Protein AF-A0A7W0LE06-F1 (afdb_monomer_lite)

Radius of gyration: 13.5 Å; chains: 1; bounding box: 28×25×32 Å

Secondary structure (DSSP, 8-state):
-HHHHHHHHHH--------TTTS-HHHHHHHHHHHHHPPP--THHHHHHHHHHHHHHT-

pLDDT: mean 97.45, std 4.28, range [65.81, 98.81]

Foldseek 3Di:
DVVLLCCCQQQVDPDDDDDPVPADPVRVVVSVVNNVPRHHNDDVSVVVNVVVVVVVVVD

Structure (mmCIF, N/CA/C/O backbone):
data_AF-A0A7W0LE06-F1
#
_entry.id   AF-A0A7W0LE06-F1
#
loop_
_atom_site.group_PDB
_atom_site.id
_atom_site.type_symbol
_atom_site.label_atom_id
_atom_site.label_alt_id
_atom_site.label_comp_id
_atom_site.label_asym_id
_atom_site.label_entity_id
_atom_site.label_seq_id
_atom_site.pdbx_PDB_ins_code
_atom_site.Cartn_x
_atom_site.Cartn_y
_atom_site.Cartn_z
_atom_site.occupancy
_atom_site.B_iso_or_equiv
_atom_site.auth_seq_id
_atom_site.auth_comp_id
_atom_site.auth_asym_id
_atom_site.auth_atom_id
_atom_site.pdbx_PDB_model_num
ATOM 1 N N . LEU A 1 1 ? 10.736 0.098 -1.645 1.00 96.06 1 LEU A N 1
ATOM 2 C CA . LEU A 1 1 ? 10.334 -1.191 -1.026 1.00 96.06 1 LEU A CA 1
ATOM 3 C C . LEU A 1 1 ? 9.955 -1.062 0.450 1.00 96.06 1 LEU A C 1
ATOM 5 O O . LEU A 1 1 ? 8.812 -1.352 0.775 1.00 96.06 1 LEU A O 1
ATOM 9 N N . TYR A 1 2 ? 10.848 -0.588 1.331 1.00 98.12 2 TYR A N 1
ATOM 10 C CA . TYR A 1 2 ? 10.575 -0.472 2.777 1.00 98.12 2 TYR A CA 1
ATOM 11 C C . TYR A 1 2 ? 9.249 0.237 3.108 1.00 98.12 2 TYR A C 1
ATOM 13 O O . TYR A 1 2 ? 8.387 -0.351 3.754 1.00 98.12 2 TYR A O 1
ATOM 21 N N . THR A 1 3 ? 9.039 1.455 2.599 1.00 98.06 3 THR A N 1
ATOM 22 C CA . THR A 1 3 ? 7.826 2.242 2.887 1.00 98.06 3 THR A CA 1
ATOM 23 C C . THR A 1 3 ? 6.544 1.549 2.428 1.00 98.06 3 THR A C 1
ATOM 25 O O . THR A 1 3 ? 5.550 1.580 3.144 1.00 98.06 3 THR A O 1
ATOM 28 N N . ALA A 1 4 ? 6.568 0.875 1.274 1.00 98.38 4 ALA A N 1
ATOM 29 C CA . ALA A 1 4 ? 5.417 0.129 0.773 1.00 98.38 4 ALA A CA 1
ATOM 30 C C . ALA A 1 4 ? 5.037 -1.012 1.729 1.00 98.38 4 ALA A C 1
ATOM 32 O O . ALA A 1 4 ? 3.881 -1.107 2.135 1.00 98.38 4 ALA A O 1
ATOM 33 N N . ARG A 1 5 ? 6.023 -1.796 2.185 1.00 98.62 5 ARG A N 1
ATOM 34 C CA . ARG A 1 5 ? 5.812 -2.840 3.197 1.00 98.62 5 ARG A CA 1
ATOM 35 C C . ARG A 1 5 ? 5.258 -2.263 4.498 1.00 98.62 5 ARG A C 1
ATOM 37 O O . ARG A 1 5 ? 4.220 -2.712 4.960 1.00 98.62 5 ARG A O 1
ATOM 44 N N . MET A 1 6 ? 5.901 -1.232 5.051 1.00 98.56 6 MET A N 1
ATOM 45 C CA . MET A 1 6 ? 5.459 -0.607 6.305 1.00 98.56 6 MET A CA 1
ATOM 46 C C . MET A 1 6 ? 4.045 -0.032 6.198 1.00 98.56 6 MET A C 1
ATOM 48 O O . MET A 1 6 ? 3.279 -0.131 7.151 1.00 98.56 6 MET A O 1
ATOM 52 N N . SER A 1 7 ? 3.671 0.526 5.041 1.00 98.56 7 SER A N 1
ATOM 53 C CA . SER A 1 7 ? 2.314 1.039 4.831 1.00 98.56 7 SER A CA 1
ATOM 54 C C . SER A 1 7 ? 1.249 -0.055 4.960 1.00 98.56 7 SER A C 1
ATOM 56 O O . SER A 1 7 ? 0.195 0.196 5.538 1.00 98.56 7 SER A O 1
ATOM 58 N N . ARG A 1 8 ? 1.533 -1.283 4.506 1.00 98.38 8 ARG A N 1
ATOM 59 C CA . ARG A 1 8 ? 0.635 -2.432 4.678 1.00 98.38 8 ARG A CA 1
ATOM 60 C C . ARG A 1 8 ? 0.740 -3.030 6.068 1.00 98.38 8 ARG A C 1
ATOM 62 O O . ARG A 1 8 ? -0.277 -3.129 6.736 1.00 98.38 8 ARG A O 1
ATOM 69 N N . GLU A 1 9 ? 1.946 -3.363 6.533 1.00 98.56 9 GLU A N 1
ATOM 70 C CA . GLU A 1 9 ? 2.157 -4.037 7.824 1.00 98.56 9 GLU A CA 1
ATOM 71 C C . GLU A 1 9 ? 1.643 -3.218 9.010 1.00 98.56 9 GLU A C 1
ATOM 73 O O . GLU A 1 9 ? 1.101 -3.791 9.953 1.00 98.56 9 GLU A O 1
ATOM 78 N N . HIS A 1 10 ? 1.815 -1.893 8.982 1.00 98.56 10 HIS A N 1
ATOM 79 C CA . HIS A 1 10 ? 1.567 -1.040 10.144 1.00 98.56 10 HIS A CA 1
ATOM 80 C C . HIS A 1 10 ? 0.345 -0.137 10.030 1.00 98.56 10 HIS A C 1
ATOM 82 O O . HIS A 1 10 ? -0.177 0.264 11.068 1.00 98.56 10 HIS A O 1
ATOM 88 N N . ASN A 1 11 ? -0.079 0.220 8.819 1.00 98.38 11 ASN A N 1
ATOM 89 C CA . ASN A 1 11 ? -1.144 1.209 8.636 1.00 98.38 11 ASN A CA 1
ATOM 90 C C . ASN A 1 11 ? -2.382 0.620 7.959 1.00 98.38 11 ASN A C 1
ATOM 92 O O . ASN A 1 11 ? -3.331 1.360 7.734 1.00 98.38 11 ASN A O 1
ATOM 96 N N . ASP A 1 12 ? -2.344 -0.664 7.592 1.00 98.38 12 ASP A N 1
ATOM 97 C CA . ASP A 1 12 ? -3.367 -1.324 6.779 1.00 98.38 12 ASP A CA 1
ATOM 98 C C . ASP A 1 12 ? -3.791 -0.496 5.552 1.00 98.38 12 ASP A C 1
ATOM 100 O O . ASP A 1 12 ? -4.963 -0.406 5.198 1.00 98.38 12 ASP A O 1
ATOM 104 N N . ALA A 1 13 ? -2.822 0.156 4.896 1.00 98.44 13 ALA A N 1
ATOM 105 C CA . ALA A 1 13 ? -3.108 1.051 3.781 1.00 98.44 13 ALA A CA 1
ATOM 106 C C . ALA A 1 13 ? -3.884 0.311 2.680 1.00 98.44 13 ALA A C 1
ATOM 108 O O . ALA A 1 13 ? -3.418 -0.714 2.190 1.00 98.44 13 ALA A O 1
ATOM 109 N N . ASN A 1 14 ? -5.042 0.826 2.277 1.00 97.88 14 ASN A N 1
ATOM 110 C CA . ASN A 1 14 ? -5.917 0.217 1.266 1.00 97.88 14 ASN A CA 1
ATOM 111 C C . ASN A 1 14 ? -5.758 0.838 -0.135 1.00 97.88 14 ASN A C 1
ATOM 113 O O . ASN A 1 14 ? -6.294 0.315 -1.109 1.00 97.88 14 ASN A O 1
ATOM 117 N N . VAL A 1 15 ? -4.983 1.919 -0.247 1.00 98.44 15 VAL A N 1
ATOM 118 C CA . VAL A 1 15 ? -4.639 2.587 -1.505 1.00 98.44 15 VAL A CA 1
ATOM 119 C C . VAL A 1 15 ? -3.125 2.774 -1.578 1.00 98.44 15 VAL A C 1
ATOM 121 O O . VAL A 1 15 ? -2.497 3.243 -0.626 1.00 98.44 15 VAL A O 1
ATOM 124 N N . LEU A 1 16 ? -2.542 2.426 -2.726 1.00 98.38 16 LEU A N 1
ATOM 125 C CA . LEU A 1 16 ? -1.143 2.676 -3.059 1.00 98.38 16 LEU A CA 1
ATOM 126 C C . LEU A 1 16 ? -1.059 3.805 -4.089 1.00 98.38 16 LEU A C 1
ATOM 128 O O . LEU A 1 16 ? -1.599 3.692 -5.186 1.00 98.38 16 LEU A O 1
ATOM 132 N N . SER A 1 17 ? -0.315 4.857 -3.758 1.00 98.19 17 SER A N 1
ATOM 133 C CA . SER A 1 17 ? -0.043 5.977 -4.662 1.00 98.19 17 SER A CA 1
ATOM 134 C C . SER A 1 17 ? 1.437 6.018 -5.022 1.00 98.19 17 SER A C 1
ATOM 136 O O . SER A 1 17 ? 2.299 5.930 -4.147 1.00 98.19 17 SER A O 1
ATOM 138 N N . MET A 1 18 ? 1.743 6.176 -6.310 1.00 98.12 18 MET A N 1
ATOM 139 C CA . MET A 1 18 ? 3.111 6.248 -6.829 1.00 98.12 18 MET A CA 1
ATOM 140 C C . MET A 1 18 ? 3.251 7.397 -7.828 1.00 98.12 18 MET A C 1
ATOM 142 O O . MET A 1 18 ? 2.337 7.688 -8.598 1.00 98.12 18 MET A O 1
ATOM 146 N N . GLY A 1 19 ? 4.410 8.056 -7.8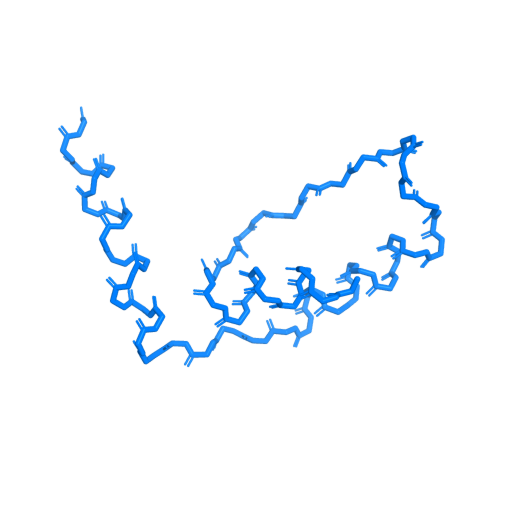32 1.00 97.88 19 GLY A N 1
ATOM 147 C CA . GLY A 1 19 ? 4.703 9.128 -8.781 1.00 97.88 19 G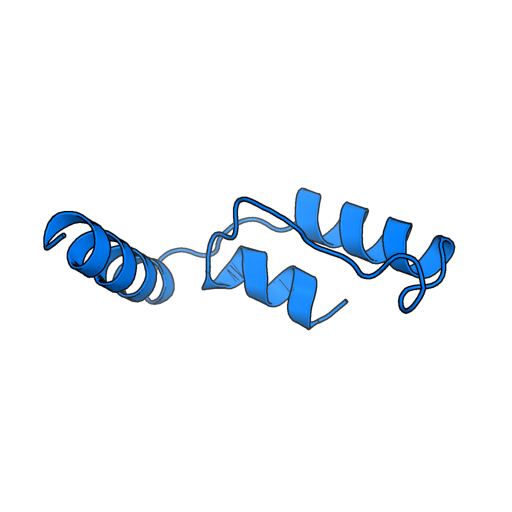LY A CA 1
ATOM 148 C C . GLY A 1 19 ? 5.229 8.576 -10.103 1.00 97.88 19 GLY A C 1
ATOM 149 O O . GLY A 1 19 ? 6.363 8.107 -10.152 1.00 97.88 19 GLY A O 1
ATOM 150 N N . GLY A 1 20 ? 4.462 8.706 -11.190 1.00 97.38 20 GLY A N 1
ATOM 151 C CA . GLY A 1 20 ? 4.838 8.164 -12.508 1.00 97.38 20 GLY A CA 1
ATOM 152 C C . GLY A 1 20 ? 6.089 8.783 -13.150 1.00 97.38 20 GLY A C 1
ATOM 153 O O . GLY A 1 20 ? 6.661 8.201 -14.061 1.00 97.38 20 GLY A O 1
ATOM 154 N N . ARG A 1 21 ? 6.542 9.950 -12.672 1.00 97.69 21 ARG A N 1
ATOM 155 C CA . ARG A 1 21 ? 7.818 10.576 -13.083 1.00 97.69 21 ARG A CA 1
ATOM 156 C C . ARG A 1 21 ? 8.956 10.367 -12.079 1.00 97.69 21 ARG A C 1
ATOM 158 O O . ARG A 1 21 ? 10.047 10.879 -12.289 1.00 97.69 21 ARG A O 1
ATOM 165 N N . ILE A 1 22 ? 8.682 9.683 -10.970 1.00 98.00 22 ILE A N 1
ATOM 166 C CA . ILE A 1 22 ? 9.607 9.517 -9.841 1.00 98.00 22 ILE A CA 1
ATOM 167 C C . ILE A 1 22 ? 10.048 8.061 -9.718 1.00 98.00 22 ILE A C 1
ATOM 169 O O . ILE A 1 22 ? 11.218 7.783 -9.476 1.00 98.00 22 ILE A O 1
ATOM 173 N N . VAL A 1 23 ? 9.113 7.126 -9.880 1.00 97.75 23 VAL A N 1
ATOM 174 C CA . VAL A 1 23 ? 9.364 5.694 -9.729 1.00 97.75 23 VAL A CA 1
ATOM 175 C C . VAL A 1 23 ? 9.562 5.080 -11.110 1.00 97.75 23 VAL A C 1
ATOM 177 O O . VAL A 1 23 ? 8.676 5.158 -11.958 1.00 97.75 23 VAL A O 1
ATOM 180 N N . ALA A 1 24 ? 10.727 4.473 -11.339 1.00 98.00 24 ALA A N 1
ATOM 181 C CA . ALA A 1 24 ? 10.992 3.737 -12.572 1.00 98.00 24 ALA A CA 1
ATOM 182 C C . AL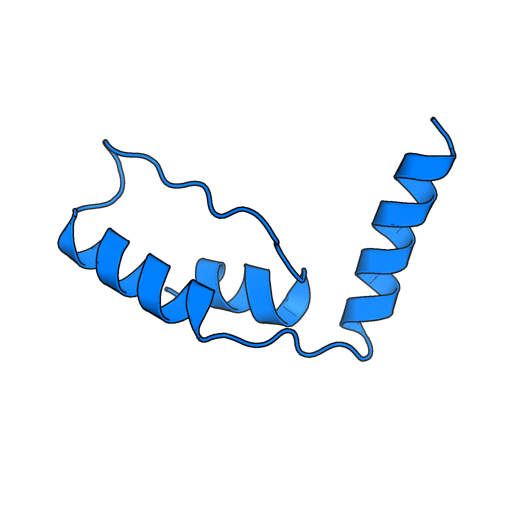A A 1 24 ? 10.055 2.514 -12.692 1.00 98.00 24 ALA A C 1
ATOM 184 O O . ALA A 1 24 ? 9.768 1.899 -11.663 1.00 98.00 24 ALA A O 1
ATOM 185 N N . PRO A 1 25 ? 9.627 2.109 -13.907 1.00 97.69 25 PRO A N 1
ATOM 186 C CA . PRO A 1 25 ? 8.637 1.041 -14.089 1.00 97.69 25 PRO A CA 1
ATOM 187 C C . PRO A 1 25 ? 8.970 -0.270 -13.363 1.00 97.69 25 PRO A C 1
ATOM 189 O O . PRO A 1 25 ? 8.150 -0.755 -12.596 1.00 97.69 25 PRO A O 1
ATOM 192 N N . GLY A 1 26 ? 10.200 -0.781 -13.491 1.00 98.19 26 GLY A N 1
ATOM 193 C CA . GLY A 1 26 ? 10.590 -2.023 -12.807 1.00 98.19 26 GLY A CA 1
ATOM 194 C C . GLY A 1 26 ? 10.523 -1.923 -11.277 1.00 98.19 26 GLY A C 1
ATOM 195 O O . GLY A 1 26 ? 10.041 -2.832 -10.611 1.00 98.19 26 GLY A O 1
ATOM 196 N N . LEU A 1 27 ? 10.914 -0.777 -10.706 1.00 98.38 27 LEU A N 1
ATOM 197 C CA . LEU A 1 27 ? 10.777 -0.546 -9.265 1.00 98.38 27 LEU A CA 1
ATOM 198 C C . LEU A 1 27 ? 9.303 -0.399 -8.850 1.00 98.38 27 LEU A C 1
ATOM 200 O O . LEU A 1 27 ? 8.945 -0.782 -7.738 1.00 98.38 27 LEU A O 1
ATOM 204 N N . ALA A 1 28 ? 8.450 0.158 -9.714 1.00 98.50 28 ALA A N 1
ATOM 205 C CA . ALA A 1 28 ? 7.015 0.252 -9.463 1.00 98.50 28 ALA A CA 1
ATOM 206 C C . ALA A 1 28 ? 6.369 -1.141 -9.404 1.00 98.50 28 ALA A C 1
ATOM 208 O O . ALA A 1 28 ? 5.585 -1.390 -8.490 1.00 98.50 28 ALA A O 1
ATOM 209 N N . ASP A 1 29 ? 6.759 -2.056 -10.297 1.00 98.56 29 ASP A N 1
ATOM 210 C CA . ASP A 1 29 ? 6.299 -3.449 -10.286 1.00 98.56 29 ASP A CA 1
ATOM 211 C C . ASP A 1 29 ? 6.718 -4.168 -8.995 1.00 98.56 29 ASP A C 1
ATOM 213 O O . ASP A 1 29 ? 5.895 -4.811 -8.340 1.00 98.56 29 ASP A O 1
ATOM 217 N N . GLU A 1 30 ? 7.972 -3.999 -8.561 1.00 98.62 30 GLU A N 1
ATOM 218 C CA . GLU A 1 30 ? 8.449 -4.568 -7.294 1.00 98.62 30 GLU A CA 1
ATOM 219 C C . GLU A 1 30 ? 7.716 -3.986 -6.076 1.00 98.62 30 GLU A C 1
ATOM 221 O O . GLU A 1 30 ? 7.362 -4.713 -5.143 1.00 98.62 30 GLU A O 1
ATOM 226 N N . ILE A 1 31 ? 7.476 -2.669 -6.064 1.00 98.75 31 ILE A N 1
ATOM 227 C CA . ILE A 1 31 ? 6.707 -2.003 -5.007 1.00 98.75 31 ILE A CA 1
ATOM 228 C C . ILE A 1 31 ? 5.280 -2.550 -4.965 1.00 98.75 31 ILE A C 1
ATOM 230 O O . ILE A 1 31 ? 4.795 -2.862 -3.876 1.00 98.75 31 ILE A O 1
ATOM 234 N N . LEU A 1 32 ? 4.629 -2.676 -6.123 1.00 98.62 32 LEU A N 1
ATOM 235 C CA . LEU A 1 32 ? 3.263 -3.171 -6.247 1.00 98.62 32 LEU A CA 1
ATOM 236 C C . LEU A 1 32 ? 3.153 -4.618 -5.762 1.00 98.62 32 LEU A C 1
ATOM 238 O O . LEU A 1 32 ? 2.311 -4.914 -4.916 1.00 98.62 32 LEU A O 1
ATOM 242 N N . ALA A 1 33 ? 4.028 -5.503 -6.243 1.00 98.75 33 ALA A N 1
ATOM 243 C CA . ALA A 1 33 ? 4.042 -6.907 -5.848 1.00 98.75 33 ALA A CA 1
ATOM 244 C C . ALA A 1 33 ? 4.267 -7.066 -4.336 1.00 98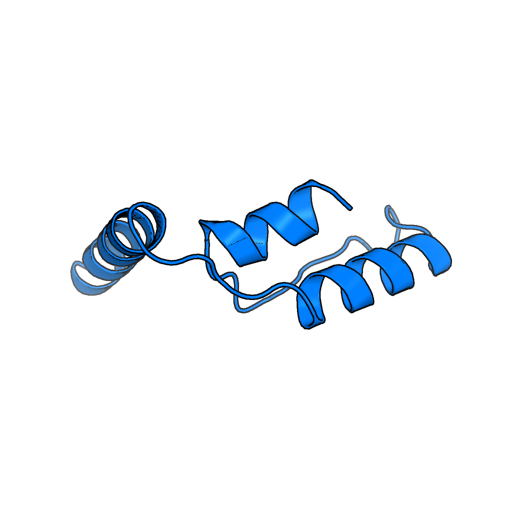.75 33 ALA A C 1
ATOM 246 O O . ALA A 1 33 ? 3.542 -7.808 -3.665 1.00 98.75 33 ALA A O 1
ATOM 247 N N . LEU A 1 34 ? 5.228 -6.324 -3.772 1.00 98.81 34 LEU A N 1
ATOM 248 C CA . LEU A 1 34 ? 5.478 -6.325 -2.333 1.00 98.81 34 LEU A CA 1
ATOM 249 C C . LEU A 1 34 ? 4.260 -5.816 -1.554 1.00 98.81 34 LEU A C 1
ATOM 251 O O . LEU A 1 34 ? 3.860 -6.443 -0.581 1.00 98.81 34 LEU A O 1
ATOM 255 N N . TRP A 1 35 ? 3.656 -4.703 -1.967 1.00 98.75 35 TRP A N 1
ATOM 256 C CA . TRP A 1 35 ? 2.505 -4.115 -1.280 1.00 98.75 35 TRP A CA 1
ATOM 257 C C . TRP A 1 35 ? 1.284 -5.048 -1.303 1.00 98.75 35 TRP A C 1
ATOM 259 O O . TRP A 1 35 ? 0.676 -5.283 -0.264 1.00 98.75 35 TRP A O 1
ATOM 269 N N . LEU A 1 36 ? 0.972 -5.666 -2.445 1.00 98.62 36 LEU A N 1
ATOM 270 C CA . LEU A 1 36 ? -0.153 -6.604 -2.564 1.00 98.62 36 LEU A CA 1
ATOM 271 C C . LEU A 1 36 ? 0.024 -7.878 -1.726 1.00 98.62 36 LEU A C 1
ATOM 273 O O . LEU A 1 36 ? -0.949 -8.405 -1.195 1.00 98.62 36 LEU A O 1
ATOM 277 N N . SER A 1 37 ? 1.255 -8.376 -1.607 1.00 98.56 37 SER A N 1
ATOM 278 C CA . SER A 1 37 ? 1.562 -9.612 -0.871 1.00 98.56 37 SER A CA 1
ATOM 279 C C . SER A 1 37 ? 1.804 -9.406 0.625 1.00 98.56 37 SER A C 1
ATOM 281 O O . SER A 1 37 ? 1.832 -10.378 1.377 1.00 98.56 37 SER A O 1
ATOM 283 N N . THR A 1 38 ? 1.985 -8.163 1.074 1.00 98.69 38 THR A N 1
ATOM 284 C CA . THR A 1 38 ? 2.267 -7.856 2.478 1.00 98.69 38 THR A CA 1
ATOM 285 C C . THR A 1 38 ? 0.966 -7.833 3.297 1.00 98.69 38 THR A C 1
ATOM 287 O O . THR A 1 38 ? 0.114 -6.966 3.062 1.00 98.69 38 THR A O 1
ATOM 290 N N . PRO A 1 39 ? 0.794 -8.733 4.285 1.00 98.44 39 PRO A N 1
ATOM 291 C CA . PRO A 1 39 ? -0.367 -8.712 5.165 1.00 98.44 39 PRO A CA 1
ATOM 292 C C . PRO A 1 39 ? -0.251 -7.611 6.226 1.00 98.44 39 PRO A C 1
ATOM 294 O O . PRO A 1 39 ? 0.844 -7.209 6.627 1.00 98.44 39 PRO A O 1
ATOM 297 N N . PHE A 1 40 ? -1.394 -7.153 6.729 1.00 98.69 40 PHE A N 1
ATOM 298 C CA . PHE A 1 40 ? -1.430 -6.271 7.891 1.00 98.69 40 PHE A CA 1
ATOM 299 C C . PHE A 1 40 ? -1.092 -7.046 9.174 1.00 98.69 40 PHE A C 1
ATOM 301 O O . PHE A 1 40 ? -1.591 -8.152 9.381 1.00 98.69 40 PHE A O 1
ATOM 308 N N . GLN A 1 41 ? -0.250 -6.477 10.046 1.00 98.19 41 GLN A N 1
ATOM 309 C CA . GLN A 1 41 ? 0.207 -7.159 11.268 1.00 98.19 41 GLN A CA 1
ATOM 310 C C . GLN A 1 41 ? -0.762 -7.028 12.451 1.00 98.19 41 GLN A C 1
ATOM 312 O O . GLN A 1 41 ? -0.644 -7.779 13.420 1.00 98.19 41 GLN A O 1
ATOM 317 N N . GLY A 1 42 ? -1.698 -6.075 12.422 1.00 96.88 42 GLY A N 1
ATOM 318 C CA . GLY A 1 42 ? -2.630 -5.856 13.528 1.00 96.88 42 GLY A CA 1
ATOM 319 C C . GLY A 1 42 ? -1.933 -5.543 14.863 1.00 96.88 42 GLY A C 1
ATOM 320 O O . GLY A 1 42 ? -0.954 -4.794 14.938 1.00 96.88 42 GLY A O 1
ATOM 321 N N . GLY A 1 43 ? -2.466 -6.071 15.968 1.00 97.25 43 GLY A N 1
ATOM 322 C CA . GLY A 1 43 ? -1.900 -5.880 17.308 1.00 97.25 43 GLY A CA 1
ATOM 323 C C . GLY A 1 43 ? -1.823 -4.403 17.714 1.00 97.25 43 GLY A C 1
ATOM 324 O O . GLY A 1 43 ? -2.821 -3.684 17.698 1.00 97.25 43 GLY A O 1
ATOM 325 N N . ARG A 1 44 ? -0.625 -3.916 18.070 1.00 97.75 44 ARG A N 1
ATOM 326 C CA . ARG A 1 44 ? -0.422 -2.494 18.425 1.00 97.75 44 ARG A CA 1
ATOM 327 C C . ARG A 1 44 ? -0.769 -1.533 17.280 1.00 97.75 44 ARG A C 1
ATOM 329 O O . ARG A 1 44 ? -1.044 -0.366 17.543 1.00 97.75 44 ARG A O 1
ATOM 336 N N . HIS A 1 45 ? -0.712 -2.007 16.036 1.00 98.25 45 HIS A N 1
ATOM 337 C CA . HIS A 1 45 ? -0.971 -1.205 14.848 1.00 98.25 45 HIS A CA 1
ATOM 338 C C . HIS A 1 45 ? -2.467 -0.958 14.654 1.00 98.25 45 HIS A C 1
ATOM 340 O O . HIS A 1 45 ? -2.845 0.171 14.358 1.00 98.25 45 HIS A O 1
ATOM 346 N N . GLN A 1 46 ? -3.312 -1.949 14.967 1.00 98.56 46 GLN A N 1
ATOM 347 C CA . GLN A 1 46 ? -4.771 -1.793 14.942 1.00 98.56 46 GLN A CA 1
ATOM 348 C C . GLN A 1 46 ? -5.220 -0.631 15.830 1.00 98.56 46 GLN A C 1
ATOM 350 O O . GLN A 1 46 ? -5.950 0.235 15.374 1.00 98.56 46 GLN A O 1
ATOM 355 N N . ARG A 1 47 ? -4.675 -0.525 17.051 1.00 98.12 47 ARG A N 1
ATOM 356 C CA . ARG A 1 47 ? -5.015 0.575 17.973 1.00 98.12 47 ARG A CA 1
ATOM 357 C C . ARG A 1 47 ? -4.782 1.962 17.367 1.00 98.12 47 ARG A C 1
ATOM 359 O O . ARG A 1 47 ? -5.488 2.898 17.712 1.00 98.12 47 ARG A O 1
ATOM 366 N N . ARG A 1 48 ? -3.766 2.114 16.511 1.00 98.19 48 ARG A N 1
ATOM 367 C CA . ARG A 1 48 ? -3.452 3.389 15.846 1.00 98.19 48 ARG A CA 1
ATOM 368 C C . ARG A 1 48 ? -4.370 3.638 14.654 1.00 98.19 48 ARG A C 1
ATOM 370 O O . ARG A 1 48 ? -4.779 4.773 14.451 1.00 98.19 48 ARG A O 1
ATOM 377 N N . VAL A 1 49 ? -4.707 2.591 13.901 1.00 98.25 49 VAL A N 1
ATOM 378 C CA . VAL A 1 49 ? -5.719 2.667 12.838 1.00 98.25 49 VAL A CA 1
ATOM 379 C C . VAL A 1 49 ? -7.065 3.086 13.436 1.00 98.25 49 VAL A C 1
ATOM 381 O O . VAL A 1 49 ? -7.662 4.041 12.957 1.00 98.25 49 VAL A O 1
ATOM 384 N N . ASP A 1 50 ? -7.481 2.484 14.552 1.00 98.12 50 ASP A N 1
ATOM 385 C CA . ASP A 1 50 ? -8.735 2.824 15.239 1.00 98.12 50 ASP A CA 1
ATOM 386 C C . ASP A 1 50 ? -8.781 4.295 15.681 1.00 98.12 50 ASP A C 1
ATOM 388 O O . ASP A 1 50 ? -9.825 4.935 15.588 1.00 98.12 50 ASP A O 1
ATOM 392 N N . GLN A 1 51 ? -7.649 4.861 16.119 1.00 97.81 51 GLN A N 1
ATOM 393 C CA . GLN A 1 51 ? -7.550 6.288 16.448 1.00 97.81 51 GLN A CA 1
ATOM 394 C C . GLN A 1 51 ? -7.799 7.184 15.228 1.00 97.81 51 GLN A C 1
ATOM 396 O O . GLN A 1 51 ? -8.451 8.215 15.365 1.00 97.81 51 GLN A O 1
ATOM 401 N N . ILE A 1 52 ? -7.302 6.799 14.047 1.00 97.81 52 ILE A N 1
ATOM 402 C CA . ILE A 1 52 ? -7.560 7.525 12.794 1.00 97.81 52 ILE A CA 1
ATOM 403 C C . ILE A 1 52 ? -9.051 7.436 12.445 1.00 97.81 52 ILE A C 1
ATOM 405 O O . ILE A 1 52 ? -9.677 8.469 12.220 1.00 97.81 52 ILE A O 1
ATOM 409 N N . MET A 1 53 ? -9.635 6.234 12.494 1.00 97.38 53 MET A N 1
ATOM 410 C CA . MET A 1 53 ? -11.064 6.024 12.222 1.00 97.38 53 MET A CA 1
ATOM 411 C C . MET A 1 53 ? -11.961 6.813 13.186 1.00 97.38 53 MET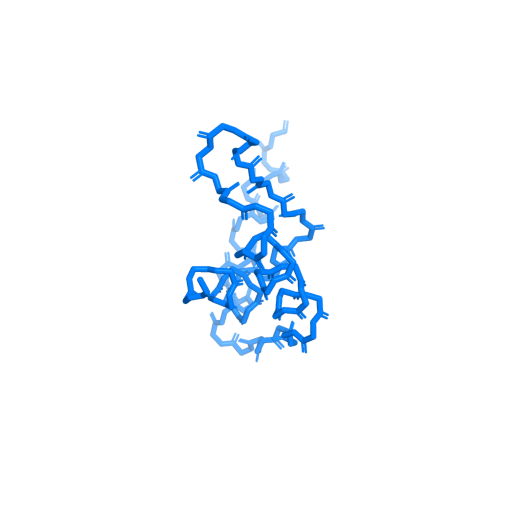 A C 1
ATOM 413 O O . MET A 1 53 ? -13.031 7.284 12.811 1.00 97.38 53 MET A O 1
ATOM 417 N N . GLU A 1 54 ? -11.550 6.966 14.444 1.00 98.06 54 GLU A N 1
ATOM 418 C CA . GLU A 1 54 ? -12.307 7.742 15.424 1.00 98.06 54 GLU A CA 1
ATOM 419 C C . GLU A 1 54 ? -12.293 9.245 15.113 1.00 98.06 54 GLU A C 1
ATOM 421 O O . GLU A 1 54 ? -13.316 9.908 15.269 1.00 98.06 54 GLU A O 1
ATOM 426 N N . ILE A 1 55 ? -11.179 9.781 14.600 1.00 97.88 55 ILE A N 1
ATOM 427 C CA . ILE A 1 55 ? -11.109 11.172 14.121 1.00 97.88 55 ILE A CA 1
ATOM 428 C C . ILE A 1 55 ? -12.063 11.388 12.936 1.00 97.88 55 ILE A C 1
ATOM 430 O O . ILE A 1 55 ? -12.676 12.450 12.832 1.00 97.88 55 ILE A O 1
ATOM 434 N N . GLU A 1 56 ? -12.208 10.400 12.050 1.00 96.38 56 GLU A N 1
ATOM 435 C CA . GLU A 1 56 ? -13.120 10.478 10.901 1.00 96.38 56 GLU A CA 1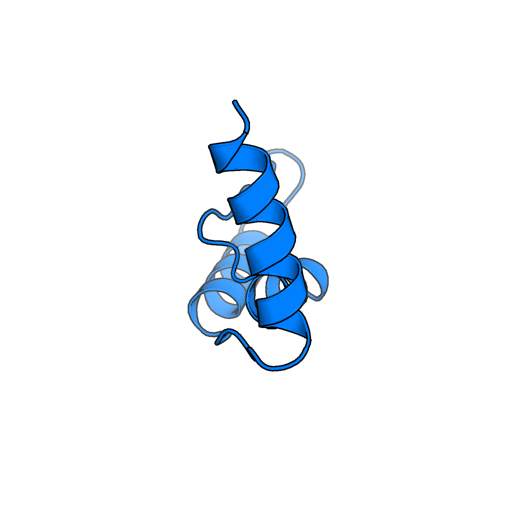
ATOM 436 C C . GLU A 1 56 ? -14.593 10.537 11.320 1.00 96.38 56 GLU A C 1
ATOM 438 O O . GLU A 1 56 ? -15.357 11.272 10.705 1.00 96.38 56 GLU A O 1
ATOM 443 N N . LYS A 1 57 ? -14.990 9.832 12.390 1.00 96.00 57 LYS A N 1
ATOM 444 C CA . LYS A 1 57 ? -16.369 9.868 12.923 1.00 96.00 57 LYS A CA 1
ATOM 445 C C . LYS A 1 57 ? -16.744 11.185 13.601 1.00 96.00 57 LYS A C 1
ATOM 447 O O . LYS A 1 57 ? -17.925 11.448 13.802 1.00 96.00 57 LYS A O 1
ATOM 452 N N . GLN A 1 58 ? -15.757 11.969 14.028 1.00 91.62 58 GLN A N 1
ATOM 453 C CA . GLN A 1 58 ? -15.975 13.256 14.700 1.00 91.62 58 GLN A CA 1
ATOM 454 C C . GLN A 1 58 ? -16.220 14.410 13.717 1.00 91.62 58 GLN A C 1
ATOM 456 O O . GLN A 1 58 ? -16.412 15.548 14.151 1.00 91.62 58 GLN A O 1
ATOM 461 N N . ARG A 1 59 ? -16.181 14.136 12.411 1.00 65.81 59 ARG A N 1
ATOM 462 C CA . ARG A 1 59 ? -16.481 15.084 11.335 1.00 65.81 59 ARG A CA 1
ATOM 463 C C . ARG A 1 59 ? -17.864 14.825 10.760 1.00 65.81 59 ARG A C 1
ATOM 465 O O . ARG A 1 59 ? -18.502 15.832 10.389 1.00 65.81 59 ARG A O 1
#

Sequence (59 aa):
LYTARMSREHNDANVLSMGGRIVAPGLADEILALWLSTPFQGGRHQRRVDQIMEIEKQR